Protein AF-A0A3P8M0R8-F1 (afdb_monomer)

Nearest PDB structures (foldseek):
  1r44-assembly2_B  TM=8.034E-01  e=1.353E-04  Enterococcus faecium

Solvent-accessible surface area (backbone atoms only — not comparable to full-atom values): 5342 Å² total; per-residue (Å²): 134,87,79,84,79,72,64,40,54,44,58,78,75,38,75,87,55,50,72,53,52,28,49,49,31,43,72,40,98,72,61,45,58,59,44,94,64,86,62,52,28,34,52,58,70,55,49,55,51,47,54,52,50,51,54,54,32,48,76,71,77,42,85,73,67,43,49,74,61,63,74,57,70,68,44,52,53,53,48,40,73,70,58,71,78,92,124

pLDDT: mean 88.77, std 11.12, range [37.91, 97.62]

Organism: Raoultella terrigena (NCBI:txid577)

Sequence (87 aa):
MNQQVTLVDIRARFPALAIDLKYASADNITGQPIYAEARCLLHPDAAAALEKSLRIARLAGLHLQVLDAYRPQQAQQLLWNACPNQD

InterPro domains:
  IPR000755 D-alanyl-D-alanine dipeptidase [PF01427] (5-86)
  IPR000755 D-alanyl-D-alanine dipeptidase [PTHR43126] (4-80)
  IPR009045 Peptidase M74/Hedgehog-like, zinc-binding domain superfamily [G3DSA:3.30.1380.10] (4-87)
  IPR009045 Peptidase M74/Hedgehog-like, zinc-binding domain superfamily [SSF55166] (6-86)

Structure (mmCIF, N/CA/C/O backbone):
data_AF-A0A3P8M0R8-F1
#
_entry.id   AF-A0A3P8M0R8-F1
#
loop_
_atom_site.group_PDB
_atom_site.id
_atom_site.type_symbol
_atom_site.label_atom_id
_atom_site.label_alt_id
_atom_site.label_comp_id
_atom_site.label_asym_id
_atom_site.label_entity_id
_atom_site.label_seq_id
_atom_site.pdbx_PDB_ins_code
_atom_site.Cartn_x
_atom_site.Cartn_y
_atom_site.Cartn_z
_atom_site.occupancy
_atom_site.B_iso_or_equiv
_atom_site.auth_seq_id
_atom_site.auth_comp_id
_atom_site.auth_asym_id
_atom_site.auth_atom_id
_atom_site.pdbx_PDB_model_num
ATOM 1 N N . MET A 1 1 ? 27.333 -6.069 -1.699 1.00 37.91 1 MET A N 1
ATOM 2 C CA . MET A 1 1 ? 26.329 -7.021 -2.226 1.00 37.91 1 MET A CA 1
ATOM 3 C C . MET A 1 1 ? 25.084 -6.222 -2.583 1.00 37.91 1 MET A C 1
ATOM 5 O O . MET A 1 1 ? 24.401 -5.781 -1.671 1.00 37.91 1 MET A O 1
ATOM 9 N N . ASN A 1 2 ? 24.815 -5.971 -3.869 1.00 48.69 2 ASN A N 1
ATOM 10 C CA . ASN A 1 2 ? 23.551 -5.353 -4.287 1.00 48.69 2 ASN A CA 1
ATOM 11 C C . ASN A 1 2 ? 22.474 -6.439 -4.284 1.00 48.69 2 ASN A C 1
ATOM 13 O O . ASN A 1 2 ? 22.418 -7.247 -5.208 1.00 48.69 2 ASN A O 1
ATOM 17 N N . GLN A 1 3 ? 21.651 -6.493 -3.238 1.00 57.38 3 GLN A N 1
ATOM 18 C CA . GLN A 1 3 ? 20.466 -7.343 -3.268 1.00 57.38 3 GLN A CA 1
ATOM 19 C C . GLN A 1 3 ? 19.416 -6.677 -4.158 1.00 57.38 3 GLN A C 1
ATOM 21 O O . GLN A 1 3 ? 18.853 -5.641 -3.810 1.00 57.38 3 GLN A O 1
ATOM 26 N N . GLN A 1 4 ? 19.172 -7.262 -5.329 1.00 66.69 4 GLN A N 1
ATOM 27 C CA . GLN A 1 4 ? 17.998 -6.938 -6.130 1.00 66.69 4 GLN A CA 1
ATOM 28 C C . GLN A 1 4 ? 16.771 -7.506 -5.414 1.00 66.69 4 GLN A C 1
ATOM 30 O O . GLN A 1 4 ? 16.514 -8.708 -5.451 1.00 66.69 4 GLN A O 1
ATOM 35 N N . VAL A 1 5 ? 16.029 -6.641 -4.728 1.00 80.19 5 VAL A N 1
ATOM 36 C CA . VAL A 1 5 ? 14.754 -7.017 -4.119 1.00 80.19 5 VAL A CA 1
ATOM 37 C C . VAL A 1 5 ? 13.675 -6.972 -5.193 1.00 80.19 5 VAL A C 1
ATOM 39 O O . VAL A 1 5 ? 13.410 -5.922 -5.777 1.00 80.19 5 VAL A O 1
ATOM 42 N N . THR A 1 6 ? 13.016 -8.105 -5.421 1.00 91.06 6 THR A N 1
ATOM 43 C CA . THR A 1 6 ? 11.806 -8.147 -6.248 1.00 91.06 6 THR A CA 1
ATOM 44 C C . THR A 1 6 ? 10.611 -7.739 -5.396 1.00 91.06 6 THR A C 1
ATOM 46 O O . THR A 1 6 ? 10.298 -8.396 -4.403 1.00 91.06 6 THR A O 1
ATOM 49 N N . LEU A 1 7 ? 9.957 -6.639 -5.767 1.00 93.25 7 LEU A N 1
ATOM 50 C CA . LEU A 1 7 ? 8.757 -6.174 -5.079 1.00 93.25 7 LEU A CA 1
ATOM 51 C C . LEU A 1 7 ? 7.567 -7.098 -5.369 1.00 93.25 7 LEU A C 1
ATOM 53 O O . LEU A 1 7 ? 7.415 -7.621 -6.473 1.00 93.25 7 LEU A O 1
ATOM 57 N N . VAL A 1 8 ? 6.702 -7.259 -4.374 1.00 95.25 8 VAL A N 1
ATOM 58 C CA . VAL A 1 8 ? 5.494 -8.084 -4.437 1.00 95.25 8 VAL A CA 1
ATOM 59 C C . VAL A 1 8 ? 4.296 -7.203 -4.763 1.00 95.25 8 VAL A C 1
ATOM 61 O O . VAL A 1 8 ? 4.067 -6.201 -4.087 1.00 95.25 8 VAL A O 1
ATOM 64 N N . ASP A 1 9 ? 3.505 -7.601 -5.760 1.00 94.69 9 ASP A N 1
ATOM 65 C CA . ASP A 1 9 ? 2.215 -6.971 -6.043 1.00 94.69 9 ASP A CA 1
ATOM 66 C C . ASP A 1 9 ? 1.151 -7.448 -5.046 1.00 94.69 9 ASP A C 1
ATOM 68 O O . ASP A 1 9 ? 0.726 -8.608 -5.036 1.00 94.69 9 ASP A O 1
ATOM 72 N N . ILE A 1 10 ? 0.721 -6.530 -4.186 1.00 95.69 10 ILE A N 1
ATOM 73 C CA . ILE A 1 10 ? -0.242 -6.794 -3.117 1.00 95.69 10 ILE A CA 1
ATOM 74 C C . ILE A 1 10 ? -1.648 -7.015 -3.661 1.00 95.69 10 ILE A C 1
ATOM 76 O O . ILE A 1 10 ? -2.390 -7.811 -3.085 1.00 95.69 10 ILE A O 1
ATOM 80 N N . ARG A 1 11 ? -2.013 -6.386 -4.782 1.00 93.19 11 ARG A N 1
ATOM 81 C CA . ARG A 1 11 ? -3.333 -6.578 -5.393 1.00 93.19 11 ARG A CA 1
ATOM 82 C C . ARG A 1 11 ? -3.463 -7.994 -5.953 1.00 93.19 11 ARG A C 1
ATOM 84 O O . ARG A 1 11 ? -4.514 -8.610 -5.799 1.00 93.19 11 ARG A O 1
ATOM 91 N N . ALA A 1 12 ? -2.385 -8.537 -6.521 1.00 92.75 12 ALA A N 1
ATOM 92 C CA . AL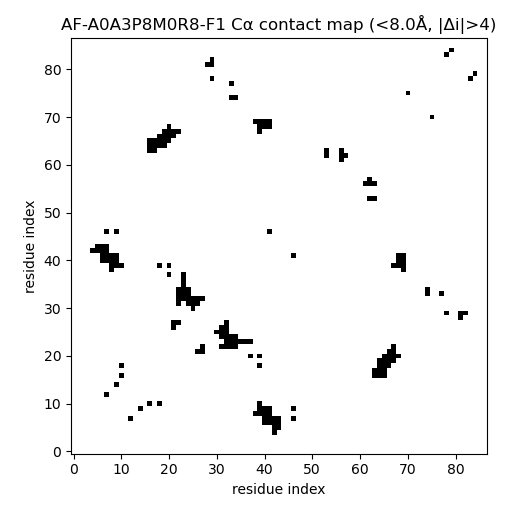A A 1 12 ? -2.339 -9.934 -6.949 1.00 92.75 12 ALA A CA 1
ATOM 93 C C . ALA A 1 12 ? -2.317 -10.911 -5.758 1.00 92.75 12 ALA A C 1
ATOM 95 O O . ALA A 1 12 ? -2.983 -11.945 -5.785 1.00 92.75 12 ALA A O 1
ATOM 96 N N . ARG A 1 13 ? -1.570 -10.585 -4.693 1.00 93.19 13 ARG A N 1
ATOM 97 C CA . ARG A 1 13 ? -1.409 -11.464 -3.523 1.00 93.19 13 ARG A CA 1
ATOM 98 C C . ARG A 1 13 ? -2.633 -11.499 -2.600 1.00 93.19 13 ARG A C 1
ATOM 100 O O . ARG A 1 13 ? -2.887 -12.540 -1.988 1.00 93.19 13 ARG A O 1
ATOM 107 N N . PHE A 1 14 ? -3.373 -10.394 -2.492 1.00 93.44 14 PHE A N 1
ATOM 108 C CA . PHE A 1 14 ? -4.568 -10.251 -1.657 1.00 93.44 14 PHE A CA 1
ATOM 109 C C . PHE A 1 14 ? -5.706 -9.551 -2.428 1.00 93.44 14 PHE A C 1
ATOM 111 O O . PHE A 1 14 ? -5.994 -8.383 -2.173 1.00 93.44 14 PHE A O 1
ATOM 118 N N . PRO A 1 15 ? -6.418 -10.257 -3.327 1.00 90.12 15 PRO A N 1
ATOM 119 C CA . PRO A 1 15 ? -7.455 -9.646 -4.170 1.00 90.12 15 PRO A CA 1
ATOM 120 C C . PRO A 1 15 ? -8.630 -9.024 -3.401 1.00 90.12 15 PRO A C 1
ATOM 122 O O . PRO A 1 15 ? -9.288 -8.120 -3.900 1.00 90.12 15 PRO A O 1
ATOM 125 N N . ALA A 1 16 ? -8.896 -9.506 -2.182 1.00 89.69 16 ALA A N 1
ATOM 126 C CA . ALA A 1 16 ? -9.960 -9.002 -1.311 1.00 89.69 16 ALA A CA 1
ATOM 127 C C . ALA A 1 16 ? -9.515 -7.847 -0.390 1.00 89.69 16 ALA A C 1
ATOM 129 O O . ALA A 1 16 ? -10.294 -7.400 0.452 1.00 89.69 16 ALA A O 1
ATOM 130 N N . LEU A 1 17 ? -8.255 -7.407 -0.475 1.00 93.88 17 LEU A N 1
ATOM 131 C CA . LEU A 1 17 ? -7.758 -6.284 0.311 1.00 93.88 17 LEU A CA 1
ATOM 132 C C . LEU A 1 17 ? -8.246 -4.967 -0.296 1.00 93.88 17 LEU A C 1
ATOM 134 O O . LEU A 1 17 ? -8.072 -4.725 -1.490 1.00 93.88 17 LEU A O 1
ATOM 138 N N . ALA A 1 18 ? -8.812 -4.097 0.538 1.00 94.44 18 ALA A N 1
ATOM 139 C CA . ALA A 1 18 ? -9.140 -2.742 0.127 1.00 94.44 18 ALA A CA 1
ATOM 140 C C . ALA A 1 18 ? -7.842 -1.962 -0.134 1.00 94.44 18 ALA A C 1
ATOM 142 O O . ALA A 1 18 ? -7.002 -1.815 0.756 1.00 94.44 18 ALA A O 1
ATOM 143 N N . ILE A 1 19 ? -7.670 -1.482 -1.364 1.00 94.81 19 ILE A N 1
ATOM 144 C CA . ILE A 1 19 ? -6.506 -0.705 -1.796 1.00 94.81 19 ILE A CA 1
ATOM 145 C C . ILE A 1 19 ? -7.030 0.571 -2.447 1.00 94.81 19 ILE A C 1
ATOM 147 O O . ILE A 1 19 ? -7.696 0.507 -3.481 1.00 94.81 19 ILE A O 1
ATOM 151 N N . ASP A 1 20 ? -6.698 1.705 -1.845 1.00 93.50 20 ASP A N 1
ATOM 152 C CA . ASP A 1 20 ? -7.059 3.047 -2.291 1.00 93.50 20 ASP A CA 1
ATOM 153 C C . ASP A 1 20 ? -5.811 3.926 -2.261 1.00 93.50 20 ASP A C 1
ATOM 155 O O . ASP A 1 20 ? -5.556 4.651 -1.302 1.00 93.50 20 ASP A O 1
ATOM 159 N N . LEU A 1 21 ? -4.975 3.779 -3.290 1.00 93.50 21 LEU A N 1
ATOM 160 C CA . LEU A 1 21 ? -3.708 4.495 -3.385 1.00 93.50 21 LEU A CA 1
ATOM 161 C C . LEU A 1 21 ? -3.979 5.994 -3.554 1.00 93.50 21 LEU A C 1
ATOM 163 O O . LEU A 1 21 ? -4.213 6.459 -4.670 1.00 93.50 21 LEU A O 1
ATOM 167 N N . LYS A 1 22 ? -3.922 6.758 -2.457 1.00 92.31 22 LYS A N 1
ATOM 168 C CA . LYS A 1 22 ? -4.335 8.172 -2.428 1.00 92.31 22 LYS A CA 1
ATOM 169 C C . LYS A 1 22 ? -3.569 9.020 -3.435 1.00 92.31 22 LYS A C 1
ATOM 171 O O . LYS A 1 22 ? -4.155 9.810 -4.168 1.00 92.31 22 LYS A O 1
ATOM 176 N N . TYR A 1 23 ? -2.270 8.770 -3.566 1.00 90.62 23 TYR A N 1
ATOM 177 C CA . TYR A 1 23 ? -1.405 9.476 -4.510 1.00 90.62 23 TYR A CA 1
ATOM 178 C C . TYR A 1 23 ? -1.605 9.077 -5.980 1.00 90.62 23 TYR A C 1
ATOM 180 O O . TYR A 1 23 ? -1.031 9.716 -6.857 1.00 90.62 23 TYR A O 1
ATOM 188 N N . ALA A 1 24 ? -2.425 8.066 -6.281 1.00 90.44 24 ALA A N 1
ATOM 189 C CA . ALA A 1 24 ? -2.834 7.737 -7.648 1.00 90.44 24 ALA A CA 1
ATOM 190 C C . ALA A 1 24 ? -4.087 8.503 -8.113 1.00 90.44 24 ALA A C 1
ATOM 192 O O . ALA A 1 24 ? -4.492 8.367 -9.265 1.00 90.44 24 ALA A O 1
ATOM 193 N N . SER A 1 25 ? -4.703 9.308 -7.244 1.00 89.38 25 SER A N 1
ATOM 194 C CA . SER A 1 25 ? -5.869 10.133 -7.568 1.00 89.38 25 SER A CA 1
ATOM 195 C C . SER A 1 25 ? -5.679 11.570 -7.080 1.00 89.38 25 SER A C 1
ATOM 197 O O . SER A 1 25 ? -4.702 11.868 -6.399 1.00 89.38 25 SER A O 1
ATOM 199 N N . ALA A 1 26 ? -6.610 12.466 -7.413 1.00 90.56 26 ALA A N 1
ATOM 200 C CA . ALA A 1 26 ? -6.626 13.831 -6.883 1.00 90.56 26 ALA A CA 1
ATOM 201 C C . ALA A 1 26 ? -7.042 13.908 -5.398 1.00 90.56 26 ALA A C 1
ATOM 203 O O . ALA A 1 26 ? -6.906 14.966 -4.790 1.00 90.56 26 ALA A O 1
ATOM 204 N N . ASP A 1 27 ? -7.515 12.805 -4.804 1.00 90.81 27 ASP A N 1
ATOM 205 C CA . ASP A 1 27 ? -7.859 12.710 -3.380 1.00 90.81 27 ASP A CA 1
ATOM 206 C C . ASP A 1 27 ? -6.596 12.545 -2.517 1.00 90.81 27 ASP A C 1
ATOM 208 O O . ASP A 1 27 ? -6.335 11.509 -1.903 1.00 90.81 27 ASP A O 1
ATOM 212 N N . ASN A 1 28 ? -5.742 13.565 -2.538 1.00 89.38 28 ASN A N 1
ATOM 213 C CA . ASN A 1 28 ? -4.561 13.664 -1.694 1.00 89.38 28 ASN A CA 1
ATOM 214 C C . ASN A 1 28 ? -4.220 15.137 -1.418 1.00 89.38 28 ASN A C 1
ATOM 216 O O . ASN A 1 28 ? -4.835 16.048 -1.967 1.00 89.38 28 ASN A O 1
ATOM 220 N N . ILE A 1 29 ? -3.214 15.376 -0.575 1.00 87.12 29 ILE A N 1
ATOM 221 C CA . ILE A 1 29 ? -2.828 16.719 -0.113 1.00 87.12 29 ILE A CA 1
ATOM 222 C C . ILE A 1 29 ? -2.463 17.708 -1.233 1.00 87.12 29 ILE A C 1
ATOM 224 O 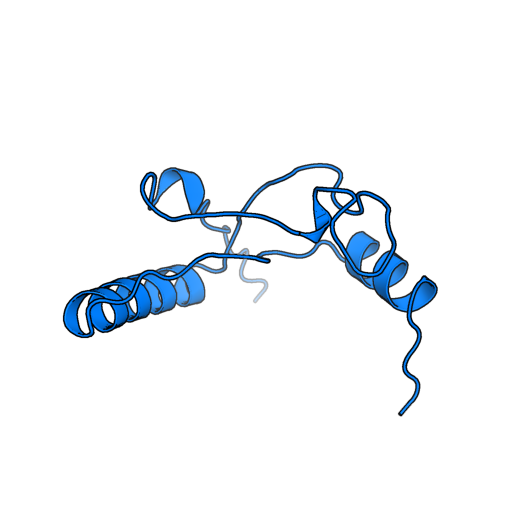O . ILE A 1 29 ? -2.507 18.912 -1.010 1.00 87.12 29 ILE A O 1
ATOM 228 N N . THR A 1 30 ? -2.097 17.227 -2.424 1.00 87.19 30 THR A N 1
ATOM 229 C CA . THR A 1 30 ? -1.724 18.076 -3.565 1.00 87.19 30 THR A CA 1
ATOM 230 C C . THR A 1 30 ? -2.912 18.415 -4.467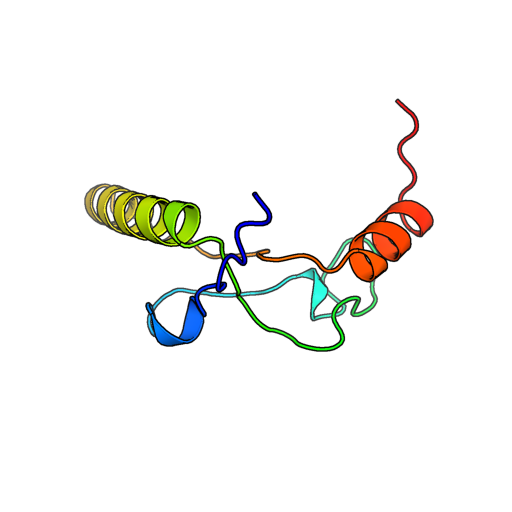 1.00 87.19 30 THR A C 1
ATOM 232 O O . THR A 1 30 ? -2.786 19.262 -5.348 1.00 87.19 30 THR A O 1
ATOM 235 N N . GLY A 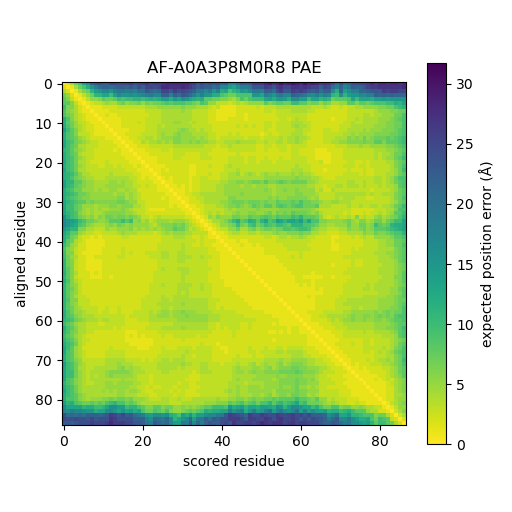1 31 ? -4.058 17.745 -4.290 1.00 89.19 31 GLY A N 1
ATOM 236 C CA . GLY A 1 31 ? -5.225 17.883 -5.163 1.00 89.19 31 GLY A CA 1
ATOM 237 C C . GLY A 1 31 ? -5.009 17.381 -6.597 1.00 89.19 31 GLY A C 1
ATOM 238 O O . GLY A 1 31 ? -5.843 17.650 -7.460 1.00 89.19 31 GLY A O 1
ATOM 239 N N . GLN A 1 32 ? -3.896 16.696 -6.886 1.00 88.88 32 GLN A N 1
ATOM 240 C CA . GLN A 1 32 ? -3.539 16.190 -8.215 1.00 88.88 32 GLN A CA 1
ATOM 241 C C . GLN A 1 32 ? -2.963 14.764 -8.124 1.00 88.88 32 GLN A C 1
ATOM 243 O O . GLN A 1 32 ? -2.296 14.440 -7.137 1.00 88.88 32 GLN A O 1
ATOM 248 N N . PRO A 1 33 ? -3.168 13.897 -9.134 1.00 89.88 33 PRO A N 1
ATOM 249 C CA . PRO A 1 33 ? -2.543 12.576 -9.167 1.00 89.88 33 PRO A CA 1
ATOM 250 C C . PRO A 1 33 ? -1.016 12.699 -9.237 1.00 89.88 33 PRO A C 1
ATOM 252 O O . PRO A 1 33 ? -0.482 13.444 -10.057 1.00 89.88 33 PRO A O 1
ATOM 255 N N . ILE A 1 34 ? -0.310 11.947 -8.394 1.00 88.19 34 ILE A N 1
ATOM 256 C CA . ILE A 1 34 ? 1.160 11.941 -8.316 1.00 88.19 34 ILE A CA 1
ATOM 257 C C . ILE A 1 34 ? 1.733 10.687 -8.982 1.00 88.19 34 ILE A C 1
ATOM 259 O O . ILE A 1 34 ? 2.809 10.726 -9.577 1.00 88.19 34 ILE A O 1
ATOM 263 N N . TYR A 1 35 ? 1.043 9.551 -8.868 1.00 85.56 35 TYR A N 1
ATOM 264 C CA . TYR A 1 35 ? 1.510 8.287 -9.427 1.00 85.56 35 TYR A CA 1
ATOM 265 C C . TYR A 1 35 ? 1.133 8.172 -10.896 1.00 85.56 35 TYR A C 1
ATOM 267 O O . TYR A 1 35 ? -0.038 8.268 -11.251 1.00 85.56 35 TYR A O 1
ATOM 275 N N . ALA A 1 36 ? 2.131 7.888 -11.733 1.00 77.19 36 ALA A N 1
ATOM 276 C CA . ALA A 1 36 ? 1.903 7.530 -13.130 1.00 77.19 36 ALA A CA 1
ATOM 277 C C . ALA A 1 36 ? 1.193 6.169 -13.257 1.00 77.19 36 ALA A C 1
ATOM 279 O O . ALA A 1 36 ? 0.359 5.982 -14.137 1.00 77.19 36 ALA A O 1
ATOM 280 N N . GLU A 1 37 ? 1.490 5.232 -12.350 1.00 81.25 37 GLU A N 1
ATOM 281 C CA . GLU A 1 37 ? 0.870 3.908 -12.296 1.00 81.25 37 GLU A CA 1
ATOM 282 C C . GLU A 1 37 ? 0.414 3.571 -10.871 1.00 81.25 37 GLU A C 1
ATOM 284 O O . GLU A 1 37 ? 1.188 3.637 -9.916 1.00 81.25 37 GLU A O 1
ATOM 289 N N . ALA A 1 38 ? -0.838 3.134 -10.726 1.00 83.44 38 ALA A N 1
ATOM 290 C CA . ALA A 1 38 ? -1.441 2.763 -9.445 1.00 83.44 38 ALA A CA 1
ATOM 291 C C . ALA A 1 38 ? -1.067 1.330 -9.008 1.00 83.44 38 ALA A C 1
ATOM 293 O O . ALA A 1 38 ? -1.938 0.479 -8.802 1.00 83.44 38 ALA A O 1
ATOM 294 N N . ARG A 1 39 ? 0.234 1.033 -8.895 1.00 89.50 39 ARG A N 1
ATOM 295 C CA . ARG A 1 39 ? 0.727 -0.293 -8.485 1.00 89.50 39 ARG A CA 1
ATOM 296 C C . ARG A 1 39 ? 0.986 -0.347 -6.982 1.00 89.50 39 ARG A C 1
ATOM 298 O O . ARG A 1 39 ? 1.818 0.380 -6.453 1.00 89.50 39 ARG A O 1
ATOM 305 N N . CYS A 1 40 ? 0.311 -1.267 -6.297 1.00 92.94 40 CYS A N 1
ATOM 306 C CA . CYS A 1 40 ? 0.493 -1.496 -4.865 1.00 92.94 40 CYS A CA 1
ATOM 307 C C . CYS A 1 40 ? 1.619 -2.512 -4.633 1.00 92.94 40 CYS A C 1
ATOM 309 O O . CYS A 1 40 ? 1.363 -3.697 -4.413 1.00 92.94 40 CYS A O 1
ATOM 311 N N . LEU A 1 41 ? 2.868 -2.057 -4.731 1.00 95.06 41 LEU A N 1
ATOM 312 C CA . LEU A 1 41 ? 4.048 -2.911 -4.580 1.00 95.06 41 LEU A CA 1
ATOM 313 C C . LEU A 1 41 ? 4.637 -2.789 -3.171 1.00 95.06 41 LEU A C 1
ATOM 315 O O . LEU A 1 41 ? 4.752 -1.680 -2.659 1.00 95.06 41 LEU A O 1
ATOM 319 N N . LEU A 1 42 ? 5.055 -3.897 -2.557 1.00 95.88 42 LEU A N 1
ATOM 320 C CA . LEU A 1 42 ? 5.748 -3.899 -1.260 1.00 95.88 42 LEU A CA 1
ATOM 321 C C . LEU A 1 42 ? 7.008 -4.767 -1.281 1.00 95.88 42 LEU A C 1
ATOM 323 O O . LEU A 1 42 ? 7.130 -5.705 -2.067 1.00 95.88 42 LEU A O 1
ATOM 327 N N . HIS A 1 43 ? 7.933 -4.482 -0.362 1.00 95.44 43 HIS A N 1
ATOM 328 C CA . HIS A 1 43 ? 9.027 -5.398 -0.038 1.00 95.44 43 HIS A CA 1
ATOM 329 C C . HIS A 1 43 ? 8.457 -6.757 0.423 1.00 95.44 43 HIS A C 1
ATOM 331 O O . HIS A 1 43 ? 7.452 -6.754 1.142 1.00 95.44 43 HIS A O 1
ATOM 337 N N . PRO A 1 44 ? 9.079 -7.905 0.091 1.00 94.62 44 PRO A N 1
ATOM 338 C CA . PRO A 1 44 ? 8.607 -9.224 0.527 1.00 94.62 44 PRO A CA 1
ATOM 339 C C . PRO A 1 44 ? 8.341 -9.323 2.037 1.00 94.62 44 PRO A C 1
ATOM 341 O O . PRO A 1 44 ? 7.279 -9.784 2.451 1.00 94.62 44 PRO A O 1
ATOM 344 N N . ASP A 1 45 ? 9.250 -8.800 2.862 1.00 95.31 45 ASP A N 1
ATOM 345 C CA . ASP A 1 45 ? 9.079 -8.789 4.323 1.00 95.31 45 ASP A CA 1
ATOM 346 C C . ASP A 1 45 ? 7.887 -7.936 4.777 1.00 95.31 45 ASP A C 1
ATOM 348 O O . ASP A 1 45 ? 7.138 -8.331 5.672 1.00 95.31 45 ASP A O 1
ATOM 352 N N . ALA A 1 46 ? 7.662 -6.790 4.126 1.00 95.75 46 ALA A N 1
ATOM 353 C CA . ALA A 1 46 ? 6.506 -5.942 4.400 1.00 95.75 46 ALA A CA 1
ATOM 354 C C . ALA A 1 46 ? 5.200 -6.624 3.966 1.00 95.75 46 ALA A C 1
ATOM 356 O O . ALA A 1 46 ? 4.204 -6.543 4.681 1.00 95.75 46 ALA A O 1
ATOM 357 N N . ALA A 1 47 ? 5.204 -7.357 2.848 1.00 96.00 47 ALA A N 1
ATOM 358 C CA . ALA A 1 47 ? 4.062 -8.156 2.411 1.00 96.00 47 ALA A CA 1
ATOM 359 C C . ALA A 1 47 ? 3.734 -9.282 3.414 1.00 96.00 47 ALA A C 1
ATOM 361 O O . ALA A 1 47 ? 2.566 -9.488 3.751 1.00 96.00 47 ALA A O 1
ATOM 362 N N . ALA A 1 48 ? 4.752 -9.965 3.948 1.00 96.06 48 ALA A N 1
ATOM 363 C CA . ALA A 1 48 ? 4.578 -10.990 4.979 1.00 96.06 48 ALA A CA 1
ATOM 364 C C . ALA A 1 48 ? 4.079 -10.403 6.313 1.00 96.06 48 ALA A C 1
ATOM 366 O O . ALA A 1 48 ? 3.252 -11.009 7.001 1.00 96.06 48 ALA A O 1
ATOM 367 N N . ALA A 1 49 ? 4.557 -9.215 6.690 1.00 97.06 49 ALA A N 1
ATOM 368 C CA . ALA A 1 49 ? 4.057 -8.494 7.857 1.00 97.06 49 ALA A CA 1
ATOM 369 C C . ALA A 1 49 ? 2.600 -8.044 7.662 1.00 97.06 49 ALA A C 1
ATOM 371 O O . ALA A 1 49 ? 1.780 -8.234 8.560 1.00 97.06 49 ALA A O 1
ATOM 372 N N . LEU A 1 50 ? 2.253 -7.534 6.476 1.00 96.69 50 LEU A N 1
ATOM 373 C CA . LEU A 1 50 ? 0.888 -7.149 6.124 1.00 96.69 50 LEU A CA 1
ATOM 374 C C . LEU A 1 50 ? -0.074 -8.336 6.245 1.00 96.69 50 LEU A C 1
ATOM 376 O O . LEU A 1 50 ? -1.132 -8.191 6.848 1.00 96.69 50 LEU A O 1
ATOM 380 N N . GLU A 1 51 ? 0.300 -9.523 5.762 1.00 96.25 51 GLU A N 1
ATOM 381 C CA . GLU A 1 51 ? -0.516 -10.738 5.903 1.00 96.25 51 GLU A CA 1
ATOM 382 C C . GLU A 1 51 ? -0.854 -11.050 7.369 1.00 96.25 51 GLU A C 1
ATOM 384 O O . GLU A 1 51 ? -2.006 -11.341 7.712 1.00 96.25 51 GLU A O 1
ATOM 389 N N . LYS A 1 52 ? 0.139 -10.931 8.260 1.00 97.00 52 LYS A N 1
ATOM 390 C CA . LYS A 1 52 ? -0.056 -11.111 9.705 1.00 97.00 52 LYS A CA 1
ATOM 391 C C . LYS A 1 52 ? -0.998 -10.048 10.269 1.00 97.00 52 LYS A C 1
ATOM 393 O O . LYS A 1 52 ? -1.913 -10.403 11.014 1.00 97.00 52 LYS A O 1
ATOM 398 N N . SER A 1 53 ? -0.817 -8.785 9.887 1.00 96.94 53 SER A N 1
ATOM 399 C CA . SER A 1 53 ? -1.674 -7.673 10.314 1.00 96.94 53 SER A CA 1
ATOM 400 C C . SER A 1 53 ? -3.120 -7.848 9.852 1.00 96.94 53 SER A C 1
ATOM 402 O O . SER A 1 53 ? -4.034 -7.646 10.646 1.00 96.94 53 SER A O 1
ATOM 404 N N . LEU A 1 54 ? -3.348 -8.309 8.617 1.00 96.50 54 LEU A N 1
ATOM 405 C CA . LEU A 1 54 ? -4.690 -8.612 8.107 1.00 96.50 54 LEU A CA 1
ATOM 406 C C . LEU A 1 54 ? -5.379 -9.695 8.935 1.00 96.50 54 LEU A C 1
ATOM 408 O O . LEU A 1 54 ? -6.561 -9.572 9.253 1.00 96.50 54 LEU A O 1
ATOM 412 N N . ARG A 1 55 ? -4.647 -10.750 9.310 1.00 96.00 55 ARG A N 1
ATOM 413 C CA . ARG A 1 55 ? -5.182 -11.813 10.168 1.00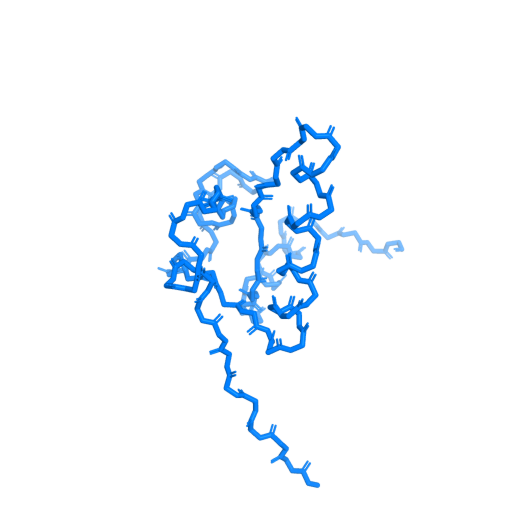 96.00 55 ARG A CA 1
ATOM 414 C C . ARG A 1 55 ? -5.558 -11.284 11.552 1.00 96.00 55 ARG A C 1
ATOM 416 O O . ARG A 1 55 ? -6.633 -11.609 12.042 1.00 96.00 55 ARG A O 1
ATOM 423 N N . ILE A 1 56 ? -4.695 -10.476 12.166 1.00 97.62 56 ILE A N 1
ATOM 424 C CA . ILE A 1 56 ? -4.946 -9.893 13.492 1.00 97.62 56 ILE A CA 1
ATOM 425 C C . ILE A 1 56 ? -6.149 -8.944 13.445 1.00 97.62 56 ILE A C 1
ATOM 427 O O . ILE A 1 56 ? -7.035 -9.051 14.287 1.00 97.62 56 ILE A O 1
ATOM 431 N N . ALA A 1 57 ? -6.227 -8.079 12.431 1.00 97.00 57 ALA A N 1
ATOM 432 C CA . ALA A 1 57 ? -7.354 -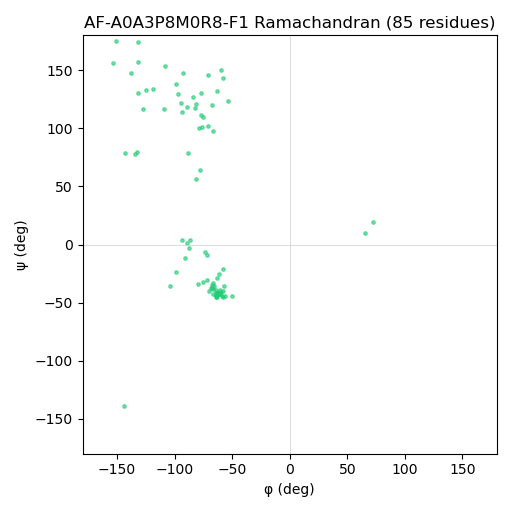7.171 12.247 1.00 97.00 57 ALA A CA 1
ATOM 433 C C . ALA A 1 57 ? -8.680 -7.936 12.123 1.00 97.00 57 ALA A C 1
ATOM 435 O O . ALA A 1 57 ? -9.635 -7.612 12.823 1.00 97.00 57 ALA A O 1
ATOM 436 N N . ARG A 1 58 ? -8.713 -9.018 11.331 1.00 95.75 58 ARG A N 1
ATOM 437 C CA . ARG A 1 58 ? -9.908 -9.869 11.200 1.00 95.75 58 ARG A CA 1
ATOM 438 C C . ARG A 1 58 ? -10.343 -10.491 12.525 1.00 95.75 58 ARG A C 1
ATOM 440 O O . ARG A 1 58 ? -11.536 -10.527 12.799 1.00 95.75 58 ARG A O 1
ATOM 447 N N . LEU A 1 59 ? -9.400 -10.951 13.352 1.00 97.25 59 LEU A N 1
ATOM 448 C CA . LEU A 1 59 ? -9.712 -11.481 14.688 1.00 97.25 59 LEU A CA 1
ATOM 449 C C . LEU A 1 59 ? -10.319 -10.414 15.611 1.00 97.25 59 LEU A C 1
ATOM 451 O O . LEU A 1 59 ? -11.119 -10.747 16.478 1.00 97.25 59 LEU A O 1
ATOM 455 N N . ALA A 1 60 ? -9.973 -9.145 15.399 1.00 97.19 60 ALA A N 1
ATOM 456 C CA . ALA A 1 60 ? -10.555 -8.006 16.103 1.00 97.19 60 ALA A CA 1
ATOM 457 C C . ALA A 1 60 ? -11.853 -7.471 15.457 1.00 97.19 60 ALA A C 1
ATOM 459 O O . ALA A 1 60 ? -12.371 -6.453 15.906 1.00 97.19 60 ALA A O 1
ATOM 460 N N . GLY A 1 61 ? -12.374 -8.109 14.399 1.00 97.19 61 GLY A N 1
ATOM 461 C CA . GLY A 1 61 ? -13.547 -7.623 13.659 1.00 97.19 61 GLY A CA 1
ATOM 462 C C . GLY A 1 61 ? -13.279 -6.381 12.798 1.00 97.19 61 GLY A C 1
ATOM 463 O O . GLY A 1 61 ? -14.211 -5.670 12.433 1.00 97.19 61 GLY A O 1
ATOM 464 N N . LEU A 1 62 ? -12.011 -6.104 12.482 1.00 97.31 62 LEU A N 1
ATOM 465 C CA . LEU A 1 62 ? -11.565 -4.944 11.714 1.00 97.31 62 LEU A CA 1
ATOM 466 C C . LEU A 1 62 ? -11.090 -5.339 10.312 1.00 97.31 62 LEU A C 1
ATOM 468 O O . LEU A 1 62 ? -10.584 -6.437 10.070 1.00 97.31 62 LEU A O 1
ATOM 472 N N . HIS A 1 63 ? -11.186 -4.382 9.392 1.00 94.88 63 HIS A N 1
ATOM 473 C CA . HIS A 1 63 ? -10.662 -4.487 8.035 1.00 94.88 63 HIS A CA 1
ATOM 474 C C . HIS A 1 63 ? -9.604 -3.408 7.816 1.00 94.88 63 HIS A C 1
ATOM 476 O O . HIS A 1 63 ? -9.812 -2.251 8.167 1.00 94.88 63 HIS A O 1
ATOM 482 N N . LEU A 1 64 ? -8.463 -3.793 7.241 1.00 95.88 64 LEU A N 1
ATOM 483 C CA . LEU A 1 64 ? -7.414 -2.847 6.869 1.00 95.88 64 LEU A CA 1
ATOM 484 C C . LEU A 1 64 ? -7.591 -2.410 5.417 1.00 95.88 64 LEU A C 1
ATOM 486 O O . LEU A 1 64 ? -7.998 -3.203 4.566 1.00 95.88 64 LEU A O 1
ATOM 490 N N . GLN A 1 65 ? -7.218 -1.163 5.152 1.00 95.69 65 GLN A N 1
ATOM 491 C CA . GLN A 1 65 ? -7.174 -0.569 3.825 1.00 95.69 65 GLN A CA 1
ATOM 492 C C . GLN A 1 65 ? -5.775 -0.009 3.577 1.00 95.69 65 GLN A C 1
ATOM 494 O O . GLN A 1 65 ? -5.207 0.667 4.435 1.00 95.69 65 GLN A O 1
ATOM 499 N N . VAL A 1 66 ? -5.209 -0.304 2.410 1.00 95.44 66 VAL A N 1
ATOM 500 C CA . VAL A 1 66 ? -3.903 0.218 2.002 1.00 95.44 66 VAL A CA 1
ATOM 501 C C . VAL A 1 66 ? -4.109 1.538 1.279 1.00 95.44 66 VAL A C 1
ATOM 503 O O . VAL A 1 66 ? -4.763 1.570 0.238 1.00 95.44 66 VAL A O 1
ATOM 506 N N . LEU A 1 67 ? -3.545 2.605 1.840 1.00 94.56 67 LEU A N 1
ATOM 507 C CA . LEU A 1 67 ? -3.625 3.956 1.279 1.00 94.56 67 LEU A CA 1
ATOM 508 C C . LEU A 1 67 ? -2.378 4.357 0.489 1.00 94.56 67 LEU A C 1
ATOM 510 O O . LEU A 1 67 ? -2.443 5.231 -0.372 1.00 94.56 67 LEU A O 1
ATOM 514 N N . ASP A 1 68 ? -1.247 3.722 0.792 1.00 93.00 68 ASP A N 1
ATOM 515 C CA . ASP A 1 68 ? 0.016 3.936 0.103 1.00 93.00 68 ASP A CA 1
ATOM 516 C C . ASP A 1 68 ? 0.912 2.688 0.17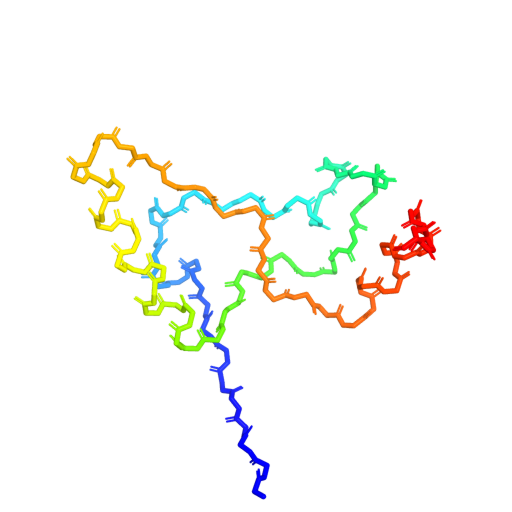9 1.00 93.00 68 ASP A C 1
ATOM 518 O O . ASP A 1 68 ? 0.755 1.852 1.074 1.00 93.00 68 ASP A O 1
ATOM 522 N N . ALA A 1 69 ? 1.836 2.555 -0.770 1.00 93.44 69 ALA A N 1
ATOM 523 C CA . ALA A 1 69 ? 2.753 1.424 -0.888 1.00 93.44 69 ALA A CA 1
ATOM 524 C C . ALA A 1 69 ? 4.130 1.902 -1.389 1.00 93.44 69 ALA A C 1
ATOM 526 O O . ALA A 1 69 ? 4.639 2.926 -0.935 1.00 93.44 69 ALA A O 1
ATOM 527 N N . TYR A 1 70 ? 4.781 1.159 -2.289 1.00 91.94 70 TYR A N 1
ATOM 528 C CA . TYR A 1 70 ? 6.008 1.618 -2.934 1.00 91.94 70 TYR A CA 1
ATOM 529 C C . TYR A 1 70 ? 5.815 2.994 -3.580 1.00 91.94 70 TYR A C 1
ATOM 531 O O . TYR A 1 70 ? 4.985 3.169 -4.472 1.00 91.94 70 TYR A O 1
ATOM 539 N N . ARG A 1 71 ? 6.662 3.937 -3.167 1.00 89.50 71 ARG A N 1
ATOM 540 C CA . ARG A 1 71 ? 6.691 5.302 -3.676 1.00 89.50 71 ARG A CA 1
ATOM 541 C C . ARG A 1 71 ? 7.949 5.517 -4.525 1.00 89.50 71 ARG A C 1
ATOM 543 O O . ARG A 1 71 ? 9.056 5.456 -3.985 1.00 89.50 71 ARG A O 1
ATOM 550 N N . PRO A 1 72 ? 7.818 5.803 -5.833 1.00 87.12 72 PRO A N 1
ATOM 551 C CA . PRO A 1 72 ? 8.950 6.218 -6.657 1.00 87.12 72 PRO A CA 1
ATOM 552 C C . PRO A 1 72 ? 9.589 7.509 -6.126 1.00 87.12 72 PRO A C 1
ATOM 554 O O . PRO A 1 72 ? 8.894 8.381 -5.604 1.00 87.12 72 PRO A O 1
ATOM 557 N N . GLN A 1 73 ? 10.899 7.690 -6.329 1.00 87.38 73 GLN A N 1
ATOM 558 C CA . GLN A 1 73 ? 11.601 8.904 -5.876 1.00 87.38 73 GLN A CA 1
ATOM 559 C C . GLN A 1 73 ? 10.992 10.197 -6.440 1.00 87.38 73 GLN A C 1
ATOM 561 O O . GLN A 1 73 ? 10.896 11.194 -5.729 1.00 87.38 73 GLN A O 1
ATOM 566 N N . GLN A 1 74 ? 10.510 10.178 -7.686 1.00 87.00 74 GLN A N 1
ATOM 567 C CA . GLN A 1 74 ? 9.838 11.334 -8.284 1.00 87.00 74 GLN A CA 1
ATOM 568 C C . GLN A 1 74 ? 8.585 11.746 -7.500 1.00 87.00 74 GLN A C 1
ATOM 570 O O . GLN A 1 74 ?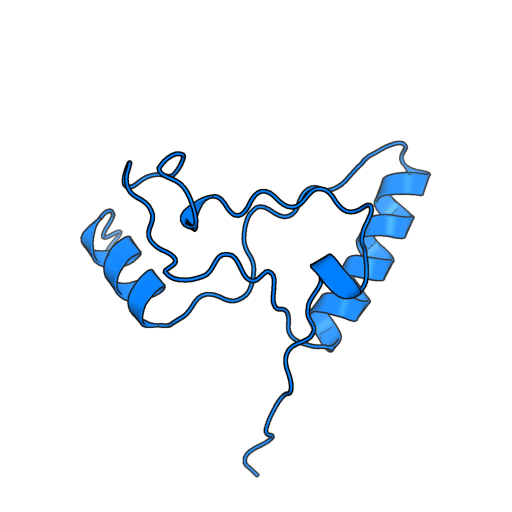 8.354 12.935 -7.295 1.00 87.00 74 GLN A O 1
ATOM 575 N N . ALA A 1 75 ? 7.803 10.780 -7.011 1.00 87.94 75 ALA A N 1
ATOM 576 C CA . ALA A 1 75 ? 6.631 11.079 -6.201 1.00 87.94 75 ALA A CA 1
ATOM 577 C C . ALA A 1 75 ? 7.014 11.719 -4.860 1.00 87.94 75 ALA A C 1
ATOM 579 O O . ALA A 1 75 ? 6.326 12.624 -4.397 1.00 87.94 75 ALA A O 1
ATOM 580 N N . GLN A 1 76 ? 8.139 11.304 -4.268 1.00 88.81 76 GLN A N 1
ATOM 581 C CA . GLN A 1 76 ? 8.671 11.948 -3.067 1.00 88.81 76 GLN A CA 1
ATOM 582 C C . GLN A 1 76 ? 9.050 13.412 -3.331 1.00 88.81 76 GLN A C 1
ATOM 584 O O . GLN A 1 76 ? 8.717 14.273 -2.522 1.00 88.81 76 GLN A O 1
ATOM 589 N N . GLN A 1 77 ? 9.686 13.709 -4.468 1.00 88.44 77 GLN A N 1
ATOM 590 C CA . GLN A 1 77 ? 10.024 15.086 -4.840 1.00 88.44 77 GLN A CA 1
ATOM 591 C C . GLN A 1 77 ? 8.774 15.947 -5.063 1.00 88.44 77 GLN A C 1
ATOM 593 O O . GLN A 1 77 ? 8.730 17.093 -4.623 1.00 88.44 77 GLN A O 1
ATOM 598 N N . LEU A 1 78 ? 7.748 15.405 -5.725 1.00 88.31 78 LEU A N 1
ATOM 599 C CA . LEU A 1 78 ? 6.483 16.111 -5.948 1.00 88.31 78 LEU A CA 1
ATOM 600 C C . LEU A 1 78 ? 5.766 16.417 -4.629 1.00 88.31 7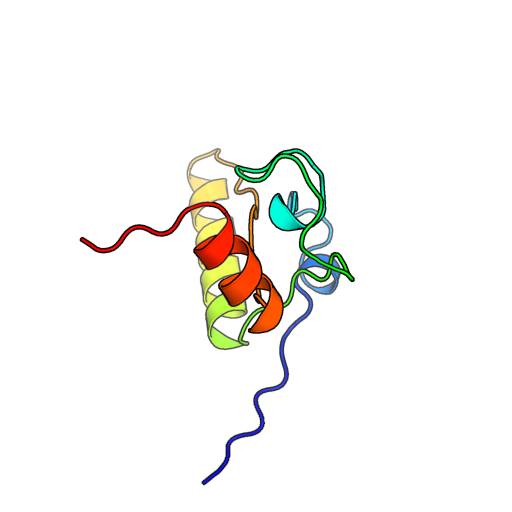8 LEU A C 1
ATOM 602 O O . LEU A 1 78 ? 5.289 17.533 -4.442 1.00 88.31 78 LEU A O 1
ATOM 606 N N . LEU A 1 79 ? 5.743 15.457 -3.700 1.00 88.38 79 LEU A N 1
ATOM 607 C CA . LEU A 1 79 ? 5.185 15.661 -2.363 1.00 88.38 79 LEU A CA 1
ATOM 608 C C . LEU A 1 79 ? 5.968 16.709 -1.571 1.00 88.38 79 LEU A C 1
ATOM 610 O O . LEU A 1 79 ? 5.352 17.581 -0.967 1.00 88.38 79 LEU A O 1
ATOM 614 N N . TRP A 1 80 ? 7.303 16.668 -1.622 1.00 88.12 80 TRP A N 1
ATOM 615 C CA . TRP A 1 80 ? 8.152 17.681 -0.993 1.00 88.12 80 TRP A CA 1
ATOM 616 C C . TRP A 1 80 ? 7.893 19.082 -1.555 1.00 88.12 80 TRP A C 1
ATOM 618 O O . TRP A 1 80 ? 7.781 20.037 -0.799 1.00 88.12 80 TRP A O 1
ATOM 628 N N . ASN A 1 81 ? 7.741 19.214 -2.874 1.00 87.81 81 ASN A N 1
ATOM 629 C CA . ASN A 1 81 ? 7.442 20.501 -3.503 1.00 87.81 81 ASN A CA 1
ATOM 630 C C . ASN A 1 81 ? 6.044 21.024 -3.131 1.00 87.81 81 ASN A C 1
ATOM 632 O O . ASN A 1 81 ? 5.852 22.234 -3.051 1.00 87.81 81 ASN A O 1
ATOM 636 N N . ALA A 1 82 ? 5.071 20.129 -2.933 1.00 84.81 82 ALA A N 1
ATOM 637 C CA . ALA A 1 82 ? 3.702 20.498 -2.587 1.00 84.81 82 ALA A CA 1
ATOM 638 C C . ALA A 1 82 ? 3.521 20.833 -1.097 1.00 84.81 82 ALA A C 1
ATOM 640 O O . ALA A 1 82 ? 2.708 21.687 -0.757 1.00 84.81 82 ALA A O 1
ATOM 641 N N . CYS A 1 83 ? 4.262 20.166 -0.211 1.00 81.75 83 CYS A N 1
ATOM 642 C CA . CYS A 1 83 ? 4.233 20.408 1.229 1.00 81.75 83 CYS A CA 1
ATOM 643 C C . CYS A 1 83 ? 5.649 20.251 1.816 1.00 81.75 83 CYS A C 1
ATOM 645 O O . CYS A 1 83 ? 5.983 19.196 2.368 1.00 81.75 83 CYS A O 1
ATOM 647 N N . PRO A 1 84 ? 6.513 21.271 1.662 1.00 76.06 84 PRO A N 1
ATOM 648 C CA . PRO A 1 84 ? 7.851 21.244 2.229 1.00 76.06 84 PRO A CA 1
ATOM 649 C C . PRO A 1 84 ? 7.758 21.510 3.733 1.00 76.06 84 PRO A C 1
ATOM 651 O O . PRO A 1 84 ? 7.617 22.655 4.151 1.00 76.06 84 PRO A O 1
ATOM 654 N N . ASN A 1 85 ? 7.850 20.465 4.553 1.00 66.00 85 ASN A N 1
ATOM 655 C CA . ASN A 1 85 ? 8.061 20.631 5.991 1.00 66.00 85 ASN A CA 1
ATOM 656 C C . ASN A 1 85 ? 9.565 20.570 6.268 1.00 66.00 85 ASN A C 1
ATOM 658 O O . ASN A 1 85 ? 10.198 19.543 6.028 1.00 66.00 85 ASN A O 1
ATOM 662 N N . GLN A 1 86 ? 10.127 21.692 6.720 1.00 56.69 86 GLN A N 1
ATOM 663 C CA . GLN A 1 86 ? 11.558 21.862 7.007 1.00 56.69 86 GLN A CA 1
ATOM 664 C C . GLN A 1 86 ? 11.928 21.596 8.477 1.00 56.69 86 GLN A C 1
ATOM 666 O O . GLN A 1 86 ? 13.091 21.783 8.833 1.00 56.69 86 GLN A O 1
ATOM 671 N N . ASP A 1 87 ? 10.959 21.176 9.293 1.00 56.69 87 ASP A N 1
ATOM 672 C CA . ASP A 1 87 ? 11.106 20.999 10.742 1.00 56.69 87 ASP A CA 1
ATOM 673 C C . ASP A 1 87 ? 11.632 19.608 11.131 1.00 56.69 87 ASP A C 1
ATOM 675 O O . ASP A 1 87 ? 11.106 18.595 10.605 1.00 56.69 87 ASP A O 1
#

Secondary structure (DSSP, 8-state):
----PPPEEHHHH-TTSEE--GGGSS-STTSS---SS---EE-HHHHHHHHHHHHHHHHTT---EE------HHHHHHHHHHS----

Radius of gyration: 14.84 Å; Cα contacts (8 Å, |Δi|>4): 96; chains: 1; bounding box: 40×34×29 Å

Mean predicted aligned error: 5.13 Å

Foldseek 3Di:
DDDPFDWDQLCVVPVPAAEAQCLCQCNDLQSGRLDPDSTATAGPVVSVVVVVVQVVQVVVVHGDYHHHHDDDPSSVVVVCVSDPDPD